Protein AF-A0A0Q8SJ37-F1 (afdb_monomer_lite)

Secondary structure (DSSP, 8-state):
--GGGG--HHHHHHHHHHHHHHHHHHHHHHHHHHHHHHHHTT--HHHHHHHHHHHHHSHHHHHHHHHHHHHHTHHHHHHHHHH-TTSHHHHHHHHHHHHHHHHHHHHHHHT----HHHHHHHHHHHHHHHHHHHHHHHHHT-

pLDDT: mean 86.29, std 9.52, range [46.06, 94.38]

Radius of gyration: 17.37 Å; chains: 1; bounding box: 34×33×61 Å

Structure (mmCIF, N/CA/C/O backbone):
data_AF-A0A0Q8SJ37-F1
#
_entry.id   AF-A0A0Q8SJ37-F1
#
loop_
_atom_site.group_PDB
_atom_site.id
_atom_site.type_symbol
_atom_site.label_atom_id
_atom_site.label_alt_id
_atom_site.label_comp_id
_atom_site.label_asym_id
_atom_site.label_entity_id
_atom_site.label_seq_id
_atom_site.p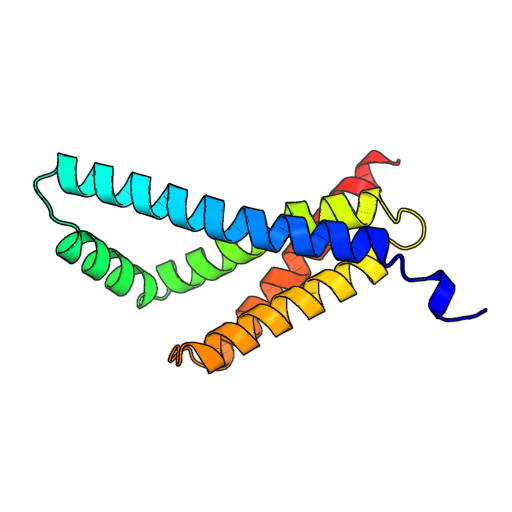dbx_PDB_ins_code
_atom_site.Cartn_x
_atom_site.Cartn_y
_atom_site.Cartn_z
_atom_site.occupancy
_atom_site.B_iso_or_equiv
_atom_site.auth_seq_id
_atom_site.auth_comp_id
_atom_site.auth_asym_id
_atom_site.auth_atom_id
_atom_site.pdbx_PDB_model_num
ATOM 1 N N . MET A 1 1 ? -12.962 -6.842 30.400 1.00 46.25 1 MET A N 1
ATOM 2 C CA . MET A 1 1 ? -13.552 -6.513 29.081 1.00 46.25 1 MET A CA 1
ATOM 3 C C . MET A 1 1 ? -12.779 -7.258 28.006 1.00 46.25 1 MET A C 1
ATOM 5 O O . MET A 1 1 ? -11.580 -7.051 27.881 1.00 46.25 1 MET A O 1
ATOM 9 N N . SER A 1 2 ? -13.448 -8.188 27.325 1.00 46.06 2 SER A N 1
ATOM 10 C CA . SER A 1 2 ? -12.857 -9.137 26.374 1.00 46.06 2 SER A CA 1
ATOM 11 C C . SER A 1 2 ? -12.248 -8.434 25.149 1.00 46.06 2 SER A C 1
ATOM 13 O O . SER A 1 2 ? -12.876 -7.558 24.554 1.00 46.06 2 SER A O 1
ATOM 15 N N . PHE A 1 3 ? -11.033 -8.848 24.771 1.00 52.88 3 PHE A N 1
ATOM 16 C CA . PHE A 1 3 ? -10.260 -8.416 23.594 1.00 52.88 3 PHE A CA 1
ATOM 17 C C . PHE A 1 3 ? -11.077 -8.451 22.284 1.00 52.88 3 PHE A C 1
ATOM 19 O O . PHE A 1 3 ? -10.848 -7.646 21.384 1.00 52.88 3 PHE A O 1
ATOM 26 N N . VAL A 1 4 ? -12.094 -9.317 22.218 1.00 53.25 4 VAL A N 1
ATOM 27 C CA . VAL A 1 4 ? -12.970 -9.529 21.056 1.00 53.25 4 VAL A CA 1
ATOM 28 C C . VAL A 1 4 ? -13.844 -8.307 20.737 1.00 53.25 4 VAL A C 1
ATOM 30 O O . VAL A 1 4 ? -14.161 -8.079 19.577 1.00 53.25 4 VAL A O 1
ATOM 33 N N . HIS A 1 5 ? -14.170 -7.451 21.714 1.00 60.56 5 HIS A N 1
ATOM 34 C CA . HIS A 1 5 ? -14.984 -6.251 21.453 1.00 60.56 5 HIS A CA 1
ATOM 35 C C . HIS A 1 5 ? -14.227 -5.111 20.757 1.00 60.56 5 HIS A C 1
ATOM 37 O O . HIS A 1 5 ? -14.851 -4.143 20.325 1.00 60.56 5 HIS A O 1
ATOM 43 N N . ARG A 1 6 ? -12.893 -5.201 20.640 1.00 72.38 6 ARG A N 1
ATOM 44 C CA . ARG A 1 6 ? -12.072 -4.151 20.015 1.00 72.38 6 ARG A CA 1
ATOM 45 C C . ARG A 1 6 ? -11.938 -4.305 18.501 1.00 72.38 6 ARG A C 1
ATOM 47 O O . ARG A 1 6 ? -11.671 -3.320 17.810 1.00 72.38 6 ARG A O 1
ATOM 54 N N . PHE A 1 7 ? -12.147 -5.516 17.989 1.00 82.19 7 PHE A N 1
ATOM 55 C CA . PHE A 1 7 ? -11.919 -5.855 16.589 1.00 82.19 7 PHE A CA 1
ATOM 56 C C . PHE A 1 7 ? -13.229 -6.177 15.877 1.00 82.19 7 PHE A C 1
ATOM 58 O O . PHE A 1 7 ? -14.012 -7.015 16.315 1.00 82.19 7 PHE A O 1
ATOM 65 N N . SER A 1 8 ? -13.456 -5.520 14.745 1.00 89.25 8 SER A N 1
ATOM 66 C CA . SER A 1 8 ? -14.585 -5.778 13.862 1.00 89.25 8 SER A CA 1
ATOM 67 C C . SER A 1 8 ? -14.093 -6.570 12.660 1.00 89.25 8 SER A C 1
ATOM 69 O O . SER A 1 8 ? -13.545 -6.006 11.713 1.00 89.25 8 SER A O 1
ATOM 71 N N . PHE A 1 9 ? -14.318 -7.887 12.681 1.00 89.75 9 PHE A N 1
ATOM 72 C CA . PHE A 1 9 ? -13.942 -8.774 11.575 1.00 89.75 9 PHE A CA 1
ATOM 73 C C . PHE A 1 9 ? -14.497 -8.285 10.231 1.00 89.75 9 PHE A C 1
ATOM 75 O O . PHE A 1 9 ? -13.776 -8.247 9.241 1.00 89.75 9 PHE A O 1
ATOM 82 N N . LYS A 1 10 ? -15.757 -7.826 10.209 1.00 91.75 10 LYS A N 1
ATOM 83 C CA . LYS A 1 10 ? -16.401 -7.292 8.999 1.00 91.75 10 LYS A CA 1
ATOM 84 C C . LYS A 1 10 ? -15.670 -6.066 8.445 1.00 91.75 10 LYS A C 1
ATOM 86 O O . LYS A 1 10 ? -15.491 -5.967 7.237 1.00 91.75 10 LYS A O 1
ATOM 91 N N . ALA A 1 11 ? -15.248 -5.149 9.317 1.00 91.31 11 ALA A N 1
ATOM 92 C CA . ALA A 1 11 ? -14.539 -3.941 8.903 1.00 91.31 11 ALA A CA 1
ATOM 93 C C . ALA A 1 11 ? -13.140 -4.263 8.368 1.00 91.31 11 ALA A C 1
ATOM 95 O O . ALA A 1 11 ? -12.766 -3.767 7.309 1.00 91.31 11 ALA A O 1
ATOM 96 N N . ILE A 1 12 ? -12.405 -5.128 9.075 1.00 92.56 12 ILE A N 1
ATOM 97 C CA . ILE A 1 12 ? -11.068 -5.581 8.671 1.00 92.56 12 ILE A CA 1
ATOM 98 C C . ILE A 1 12 ? -11.145 -6.291 7.317 1.00 92.56 12 ILE A C 1
ATOM 100 O O . ILE A 1 12 ? -10.393 -5.958 6.406 1.00 92.56 12 ILE A O 1
ATOM 104 N N . LEU A 1 13 ? -12.089 -7.226 7.159 1.00 93.88 13 LEU A N 1
ATOM 105 C CA . LEU A 1 13 ? -12.284 -7.962 5.913 1.00 93.88 13 LEU A CA 1
ATOM 106 C C . LEU A 1 13 ? -12.609 -7.018 4.752 1.00 93.88 13 LEU A C 1
ATOM 108 O O . LEU A 1 13 ? -12.008 -7.142 3.692 1.00 93.88 13 LEU A O 1
ATOM 112 N N . ALA A 1 14 ? -13.509 -6.052 4.952 1.00 93.06 14 ALA A N 1
ATOM 113 C CA . ALA A 1 14 ? -13.839 -5.069 3.923 1.00 93.06 14 ALA A CA 1
ATOM 114 C C . ALA A 1 14 ? -12.615 -4.239 3.500 1.00 93.06 14 ALA A C 1
ATOM 116 O O . ALA A 1 14 ? -12.404 -4.034 2.307 1.00 93.06 14 ALA A O 1
ATOM 117 N N . GLY A 1 15 ? -11.792 -3.801 4.459 1.00 91.06 15 GLY A N 1
ATOM 118 C CA . GLY A 1 15 ? -10.552 -3.078 4.183 1.00 91.06 15 GLY A CA 1
ATOM 119 C C . GLY A 1 15 ? -9.539 -3.906 3.398 1.00 91.06 15 GLY A C 1
ATOM 120 O O . GLY A 1 15 ? -9.020 -3.436 2.389 1.00 91.06 15 GLY A O 1
ATOM 121 N N . VAL A 1 16 ? -9.287 -5.145 3.826 1.00 93.19 16 VAL A N 1
ATOM 122 C CA . VAL A 1 16 ? -8.345 -6.050 3.149 1.00 93.19 16 VAL A CA 1
ATOM 123 C C . VAL A 1 16 ? -8.839 -6.406 1.749 1.00 93.19 16 VAL A C 1
ATOM 125 O O . VAL A 1 16 ? -8.083 -6.273 0.795 1.00 93.19 16 VAL A O 1
ATOM 128 N N . VAL A 1 17 ? -10.106 -6.802 1.594 1.00 94.31 17 VAL A N 1
ATOM 129 C CA . VAL A 1 17 ? -10.679 -7.164 0.286 1.00 94.31 17 VAL A CA 1
ATOM 130 C C . VAL A 1 17 ? -10.641 -5.982 -0.674 1.00 94.31 17 VAL A C 1
ATOM 132 O O . VAL A 1 17 ? -10.235 -6.151 -1.821 1.00 94.31 17 VAL A O 1
ATOM 135 N N . LEU A 1 18 ? -11.000 -4.780 -0.211 1.00 94.00 18 LEU A N 1
ATOM 136 C CA . LEU A 1 18 ? -10.886 -3.575 -1.028 1.00 94.00 18 LEU A CA 1
ATOM 137 C C . LEU A 1 18 ? -9.457 -3.400 -1.540 1.00 94.00 18 LEU A C 1
ATOM 139 O O . LEU A 1 18 ? -9.261 -3.169 -2.726 1.00 94.00 18 LEU A O 1
ATOM 143 N N . MET A 1 19 ? -8.469 -3.536 -0.661 1.00 93.06 19 MET A N 1
ATOM 144 C CA . MET A 1 19 ? -7.061 -3.364 -1.007 1.00 93.06 19 MET A CA 1
ATOM 145 C C . MET A 1 19 ? -6.552 -4.437 -1.971 1.00 93.06 19 MET A C 1
ATOM 147 O O . MET A 1 19 ? -5.844 -4.111 -2.920 1.00 93.06 19 MET A O 1
ATOM 151 N N . LEU A 1 20 ? -6.967 -5.690 -1.783 1.00 90.00 20 LEU A N 1
ATOM 152 C CA . LEU A 1 20 ? -6.628 -6.798 -2.679 1.00 90.00 20 LEU A CA 1
ATOM 153 C C . LEU A 1 20 ? -7.214 -6.638 -4.084 1.00 90.00 20 LEU A C 1
ATOM 155 O O . LEU A 1 20 ? -6.650 -7.170 -5.033 1.00 90.00 20 LEU A O 1
ATOM 159 N N . VAL A 1 21 ? -8.318 -5.906 -4.234 1.00 91.19 21 VAL A N 1
ATOM 160 C CA . VAL A 1 21 ? -8.904 -5.591 -5.546 1.00 91.19 21 VAL A CA 1
ATOM 161 C C . VAL A 1 21 ? -8.295 -4.317 -6.131 1.00 91.19 21 VAL A C 1
ATOM 163 O O . VAL A 1 21 ? -7.968 -4.266 -7.315 1.00 91.19 21 VAL A O 1
ATOM 166 N N . LEU A 1 22 ? -8.131 -3.282 -5.308 1.00 89.81 22 LEU A N 1
ATOM 167 C CA . LEU A 1 22 ? -7.702 -1.959 -5.747 1.00 89.81 22 LEU A CA 1
ATOM 168 C C . LEU A 1 22 ? -6.234 -1.952 -6.192 1.00 89.81 22 LEU A C 1
ATOM 170 O O . LEU A 1 22 ? -5.924 -1.361 -7.223 1.00 89.81 22 LEU A O 1
ATOM 174 N N . LEU A 1 23 ? -5.338 -2.611 -5.447 1.00 86.44 23 LEU A N 1
ATOM 175 C CA . LEU A 1 23 ? -3.902 -2.601 -5.745 1.00 86.44 23 LEU A CA 1
ATOM 176 C C . LEU A 1 23 ? -3.587 -3.201 -7.127 1.00 86.44 23 LEU A C 1
ATOM 178 O O . LEU A 1 23 ? -2.971 -2.497 -7.931 1.00 86.44 23 LEU A O 1
ATOM 182 N N . PRO A 1 24 ? -4.043 -4.426 -7.477 1.00 86.38 24 PRO A N 1
ATOM 183 C CA . PRO A 1 24 ? -3.805 -4.978 -8.808 1.00 86.38 24 PRO A CA 1
ATOM 184 C C . PRO A 1 24 ? -4.488 -4.169 -9.909 1.00 86.38 24 PRO A C 1
ATOM 186 O O . PRO A 1 24 ? -3.911 -3.999 -10.977 1.00 86.38 24 PRO A O 1
ATOM 189 N N . ALA A 1 25 ? -5.691 -3.639 -9.655 1.00 89.44 25 ALA A N 1
ATOM 190 C CA . ALA A 1 25 ? -6.409 -2.831 -10.636 1.00 89.44 25 ALA A CA 1
ATOM 191 C C . ALA A 1 25 ? -5.647 -1.545 -10.987 1.00 89.44 25 ALA A C 1
ATOM 193 O O . ALA A 1 25 ? -5.528 -1.206 -12.165 1.00 89.44 25 ALA A O 1
ATOM 194 N N . ILE A 1 26 ? -5.090 -0.847 -9.989 1.00 87.44 26 ILE A N 1
ATOM 195 C CA . ILE A 1 26 ? -4.288 0.352 -10.249 1.00 87.44 26 ILE A CA 1
ATOM 196 C C . ILE A 1 26 ? -2.957 -0.022 -10.905 1.00 87.44 26 ILE A C 1
ATOM 198 O O . ILE A 1 26 ? -2.573 0.625 -11.875 1.00 87.44 26 ILE A O 1
ATOM 202 N N . ALA A 1 27 ? -2.273 -1.066 -10.427 1.00 85.94 27 ALA A N 1
ATOM 203 C CA . ALA A 1 27 ? -1.018 -1.520 -11.026 1.00 85.94 27 ALA A CA 1
ATOM 204 C C . ALA A 1 27 ? -1.197 -1.882 -12.512 1.00 85.94 27 ALA A C 1
ATOM 206 O O . ALA A 1 27 ? -0.435 -1.419 -13.358 1.00 85.94 27 ALA A O 1
ATOM 207 N N . TYR A 1 28 ? -2.254 -2.630 -12.842 1.00 89.44 28 TYR A N 1
ATOM 208 C CA . TYR A 1 28 ? -2.603 -2.976 -14.218 1.00 89.44 28 TYR A CA 1
ATOM 209 C C . TYR A 1 28 ? -2.961 -1.740 -15.053 1.00 89.44 28 TYR A C 1
ATOM 211 O O . TYR A 1 28 ? -2.507 -1.610 -16.186 1.00 89.44 28 TYR A O 1
ATOM 219 N N . GLY A 1 29 ? -3.730 -0.803 -14.490 1.00 90.19 29 GLY A N 1
ATOM 220 C CA . GLY A 1 29 ? -4.070 0.452 -15.162 1.00 90.19 29 GLY A CA 1
ATOM 221 C C . GLY A 1 29 ? -2.841 1.309 -15.478 1.00 90.19 29 GLY A C 1
ATOM 222 O O . GLY A 1 29 ? -2.717 1.813 -16.592 1.00 90.19 29 GLY A O 1
ATOM 223 N N . LEU A 1 30 ? -1.907 1.436 -14.532 1.00 88.12 30 LEU A N 1
ATOM 224 C CA . LEU A 1 30 ? -0.644 2.152 -14.732 1.00 88.12 30 LEU A CA 1
ATOM 225 C C . LEU A 1 30 ? 0.234 1.465 -15.779 1.00 88.12 30 LEU A C 1
ATOM 227 O O . LEU A 1 30 ? 0.776 2.142 -16.648 1.00 88.12 30 LEU A O 1
ATOM 231 N N . TRP A 1 31 ? 0.330 0.134 -15.734 1.00 89.94 31 TRP A N 1
ATOM 232 C CA . TRP A 1 31 ? 1.056 -0.642 -16.737 1.00 89.94 31 TRP A CA 1
ATOM 233 C C . TRP A 1 31 ? 0.472 -0.451 -18.138 1.00 89.94 31 TRP A C 1
ATOM 235 O O . TRP A 1 31 ? 1.203 -0.201 -19.090 1.00 89.94 31 TRP A O 1
ATOM 245 N N . TYR A 1 32 ? -0.854 -0.510 -18.266 1.00 91.62 32 TYR A N 1
ATOM 246 C CA . TYR A 1 32 ? -1.538 -0.300 -19.538 1.00 91.62 32 TYR A CA 1
ATOM 247 C C . TYR A 1 32 ? -1.306 1.112 -20.094 1.00 91.62 32 TYR A C 1
ATOM 249 O O . TYR A 1 32 ? -0.993 1.271 -21.273 1.00 91.62 32 TYR A O 1
ATOM 257 N N . LEU A 1 33 ? -1.407 2.139 -19.244 1.00 90.44 33 LEU A N 1
ATOM 258 C CA . LEU A 1 33 ? -1.120 3.524 -19.629 1.00 90.44 33 LEU A CA 1
ATOM 259 C C . LEU A 1 33 ? 0.340 3.708 -20.063 1.00 90.44 33 LEU A C 1
ATOM 261 O O . LEU A 1 33 ? 0.598 4.394 -21.052 1.00 90.44 33 LEU A O 1
ATOM 265 N N . ALA A 1 34 ? 1.282 3.080 -19.356 1.00 88.75 34 ALA A N 1
ATOM 266 C CA . ALA A 1 34 ? 2.693 3.098 -19.721 1.00 88.75 34 ALA A CA 1
ATOM 267 C C . ALA A 1 34 ? 2.934 2.399 -21.069 1.00 88.75 34 ALA A C 1
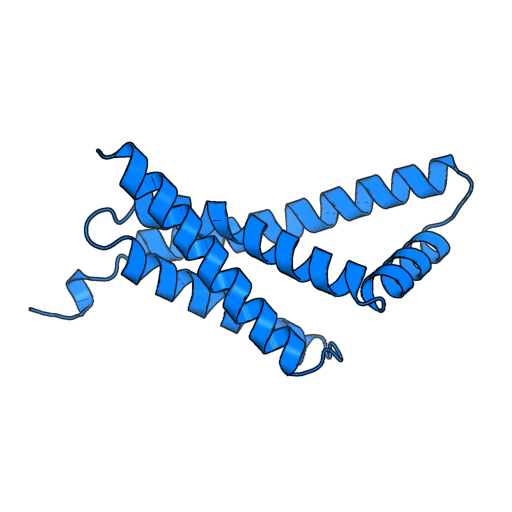ATOM 269 O O . ALA A 1 34 ? 3.607 2.963 -21.928 1.00 88.75 34 ALA A O 1
ATOM 270 N N . SER A 1 35 ? 2.331 1.228 -21.295 1.00 90.44 35 SER A N 1
ATOM 271 C CA . SER A 1 35 ? 2.479 0.476 -22.550 1.00 90.44 35 SER A CA 1
ATOM 272 C C . SER A 1 35 ? 1.944 1.284 -23.728 1.00 90.44 35 SER A C 1
ATOM 274 O O . SER A 1 35 ? 2.650 1.474 -24.717 1.00 90.44 35 SER A O 1
ATOM 276 N N . TRP A 1 36 ? 0.756 1.877 -23.582 1.00 91.69 36 TRP A N 1
ATOM 277 C CA . TRP A 1 36 ? 0.187 2.768 -24.592 1.00 91.69 36 TRP A CA 1
ATOM 278 C C . TRP A 1 36 ? 1.108 3.957 -24.913 1.00 91.69 36 TRP A C 1
ATOM 280 O O . TRP A 1 36 ? 1.319 4.283 -26.081 1.00 91.69 36 TRP A O 1
ATOM 290 N N . TRP A 1 37 ? 1.698 4.580 -23.889 1.00 91.06 37 TRP A N 1
ATOM 291 C CA . TRP A 1 37 ? 2.621 5.702 -24.059 1.00 91.06 37 TRP A CA 1
ATOM 292 C C . TRP A 1 37 ? 3.903 5.309 -24.806 1.00 91.06 37 TRP A C 1
ATOM 294 O O . TRP A 1 37 ? 4.316 6.014 -25.725 1.00 91.06 37 TRP A O 1
ATOM 304 N N . PHE A 1 38 ? 4.516 4.174 -24.459 1.00 92.19 38 PHE A N 1
ATOM 305 C CA . PHE A 1 38 ? 5.710 3.672 -25.149 1.00 92.19 38 PHE A CA 1
ATOM 306 C C . PHE A 1 38 ? 5.413 3.293 -26.603 1.00 92.19 38 PHE A C 1
ATOM 308 O O . PHE A 1 38 ? 6.175 3.665 -27.497 1.00 92.19 38 PHE A O 1
ATOM 315 N N . GLN A 1 39 ? 4.278 2.636 -26.857 1.00 91.88 39 GLN A N 1
ATOM 316 C CA . GLN A 1 39 ? 3.835 2.302 -28.213 1.00 91.88 39 GLN A CA 1
ATOM 317 C C . GLN A 1 39 ? 3.610 3.555 -29.069 1.00 91.88 39 GLN A C 1
ATOM 319 O O . GLN A 1 39 ? 4.002 3.580 -30.235 1.00 91.88 39 GLN A O 1
ATOM 324 N N . ALA A 1 40 ? 3.062 4.630 -28.493 1.00 91.31 40 ALA A N 1
ATOM 325 C CA . ALA A 1 40 ? 2.892 5.909 -29.187 1.00 91.31 40 ALA A CA 1
ATOM 326 C C . ALA A 1 40 ? 4.226 6.566 -29.597 1.00 91.31 40 ALA A C 1
ATOM 328 O O . ALA A 1 40 ? 4.256 7.357 -30.539 1.00 91.31 40 ALA A O 1
ATOM 329 N N . GLN A 1 41 ? 5.331 6.225 -28.927 1.00 92.25 41 GLN A N 1
ATOM 330 C CA . GLN A 1 41 ? 6.684 6.685 -29.260 1.00 92.25 41 GLN A CA 1
ATOM 331 C C . GLN A 1 41 ? 7.447 5.714 -30.178 1.00 92.25 41 GLN A C 1
ATOM 333 O O . GLN A 1 41 ? 8.626 5.926 -30.455 1.00 92.25 41 GLN A O 1
ATOM 338 N N . GLY A 1 42 ? 6.793 4.651 -30.660 1.00 89.25 42 GLY A N 1
ATOM 339 C CA . GLY A 1 42 ? 7.419 3.607 -31.475 1.00 89.25 42 GLY A CA 1
ATOM 340 C C . GLY A 1 42 ? 8.238 2.587 -30.675 1.00 89.25 42 GLY A C 1
ATOM 341 O O . GLY A 1 42 ? 8.937 1.770 -31.273 1.00 89.25 42 GLY A O 1
ATOM 342 N N . GLY A 1 43 ? 8.161 2.622 -29.341 1.00 87.75 43 GLY A N 1
ATOM 343 C CA . GLY A 1 43 ? 8.753 1.624 -28.455 1.00 87.75 43 GLY A CA 1
ATOM 344 C C . GLY A 1 43 ? 7.858 0.393 -28.278 1.00 87.75 43 GLY A C 1
ATOM 345 O O . GLY A 1 43 ? 6.649 0.442 -28.491 1.00 87.75 43 GLY A O 1
ATOM 346 N N . GLY A 1 44 ? 8.456 -0.731 -27.881 1.00 90.31 44 GLY A N 1
ATOM 347 C CA . GLY A 1 44 ? 7.737 -1.978 -27.581 1.00 90.31 44 GLY A CA 1
ATOM 348 C C . GLY A 1 44 ? 7.655 -2.280 -26.083 1.00 90.31 44 GLY A C 1
ATOM 349 O O . GLY A 1 44 ? 8.390 -1.699 -25.284 1.00 90.31 44 GLY A O 1
ATOM 350 N N . ASP A 1 45 ? 6.826 -3.256 -25.700 1.00 87.44 45 ASP A N 1
ATOM 351 C CA . ASP A 1 45 ? 6.628 -3.643 -24.290 1.00 87.44 45 ASP A CA 1
ATOM 352 C C . ASP A 1 45 ? 7.930 -4.075 -23.594 1.00 87.44 45 ASP A C 1
ATOM 354 O O . ASP A 1 45 ? 8.102 -3.838 -22.401 1.00 87.44 45 ASP A O 1
ATOM 358 N N . ALA A 1 46 ? 8.882 -4.652 -24.335 1.00 88.31 46 ALA A N 1
ATOM 359 C CA . ALA A 1 46 ? 10.198 -5.009 -23.805 1.00 88.31 46 ALA A CA 1
ATOM 360 C C . ALA A 1 46 ? 11.025 -3.777 -23.395 1.00 88.31 46 ALA A C 1
ATOM 362 O O . ALA A 1 46 ? 11.673 -3.794 -22.352 1.00 88.31 46 ALA A O 1
ATOM 363 N N . GLN A 1 47 ? 10.971 -2.695 -24.182 1.00 89.94 47 GLN A N 1
ATOM 364 C CA . GLN A 1 47 ? 11.666 -1.442 -23.860 1.00 89.94 47 GLN A CA 1
ATOM 365 C C . GLN A 1 47 ? 11.014 -0.749 -22.665 1.00 89.94 47 GLN A C 1
ATOM 367 O O . GLN A 1 47 ? 11.713 -0.233 -21.799 1.00 89.94 47 GLN A O 1
ATOM 372 N N . MET A 1 48 ? 9.680 -0.785 -22.584 1.00 91.69 48 MET A N 1
ATOM 373 C CA . MET A 1 48 ? 8.959 -0.298 -21.411 1.00 91.69 48 MET A CA 1
ATOM 374 C C . MET A 1 48 ? 9.346 -1.090 -20.159 1.00 91.69 48 MET A C 1
ATOM 376 O O . MET A 1 48 ? 9.673 -0.485 -19.143 1.00 91.69 48 MET A O 1
ATOM 380 N N . ALA A 1 49 ? 9.317 -2.425 -20.222 1.00 88.75 49 ALA A N 1
ATOM 381 C CA . ALA A 1 49 ? 9.659 -3.273 -19.085 1.00 88.75 49 ALA A CA 1
ATOM 382 C C . ALA A 1 49 ? 11.079 -2.978 -18.587 1.00 88.75 49 ALA A C 1
ATOM 384 O O . ALA A 1 49 ? 11.270 -2.782 -17.391 1.00 88.75 49 ALA A O 1
ATOM 385 N N . GLN A 1 50 ? 12.041 -2.845 -19.504 1.00 90.50 50 GLN A N 1
ATOM 386 C CA . GLN A 1 50 ? 13.409 -2.467 -19.163 1.00 90.50 50 GLN A CA 1
ATOM 387 C C . GLN A 1 50 ? 13.482 -1.077 -18.510 1.00 90.50 50 GLN A C 1
ATOM 389 O O . GLN A 1 50 ? 14.103 -0.940 -17.461 1.00 90.50 50 GLN A O 1
ATOM 394 N N . ALA A 1 51 ? 12.807 -0.066 -19.065 1.00 88.25 51 ALA A N 1
ATOM 395 C CA . ALA A 1 51 ? 12.793 1.284 -18.497 1.00 88.25 51 ALA A CA 1
ATOM 396 C C . ALA A 1 51 ? 12.151 1.332 -17.098 1.00 88.25 51 ALA A C 1
ATOM 398 O O . ALA A 1 51 ? 12.596 2.083 -16.231 1.00 88.25 51 ALA A O 1
ATOM 399 N N . VAL A 1 52 ? 11.113 0.523 -16.859 1.00 86.25 52 VAL A N 1
ATOM 400 C CA . VAL A 1 52 ? 10.493 0.380 -15.535 1.00 86.25 52 VAL A CA 1
ATOM 401 C C . VAL A 1 52 ? 11.458 -0.291 -14.562 1.00 86.25 52 VAL A C 1
ATOM 403 O O . VAL A 1 52 ? 11.598 0.192 -13.442 1.00 86.25 52 VAL A O 1
ATOM 406 N N . THR A 1 53 ? 12.150 -1.356 -14.971 1.00 86.44 53 THR A N 1
ATOM 407 C CA . THR A 1 53 ? 13.167 -2.010 -14.135 1.00 86.44 53 THR A CA 1
ATOM 408 C C . THR A 1 53 ? 14.302 -1.049 -13.787 1.00 86.44 53 THR A C 1
ATOM 410 O O . THR A 1 53 ? 14.591 -0.872 -12.611 1.00 86.44 53 THR A O 1
ATOM 413 N N . GLU A 1 54 ? 14.867 -0.340 -14.768 1.00 88.06 54 GLU A N 1
ATOM 414 C CA . GLU A 1 54 ? 15.931 0.649 -14.540 1.00 88.06 54 GLU A CA 1
ATOM 415 C C . GLU A 1 54 ? 15.481 1.782 -13.606 1.00 88.06 54 GLU A C 1
ATOM 417 O O . GLU A 1 54 ? 16.240 2.235 -12.748 1.00 88.06 54 GLU A O 1
ATOM 422 N N . PHE A 1 55 ? 14.227 2.229 -13.733 1.00 85.94 55 PHE A N 1
ATOM 423 C CA . PHE A 1 55 ? 13.655 3.204 -12.811 1.00 85.94 55 PHE A CA 1
ATOM 424 C C . PHE A 1 55 ? 13.563 2.648 -11.384 1.00 85.94 55 PHE A C 1
ATOM 426 O O . PHE A 1 55 ? 13.956 3.338 -10.443 1.00 85.94 55 PHE A O 1
ATOM 433 N N . LEU A 1 56 ? 13.057 1.421 -11.218 1.00 83.62 56 LEU A N 1
ATOM 434 C CA . LEU A 1 56 ? 12.863 0.773 -9.916 1.00 83.62 56 LEU A CA 1
ATOM 435 C C . LEU A 1 56 ? 14.173 0.398 -9.214 1.00 83.62 56 LEU A C 1
ATOM 437 O O . LEU A 1 56 ? 14.219 0.469 -7.984 1.00 83.62 56 LEU A O 1
ATOM 441 N N . ASP A 1 57 ? 15.214 0.064 -9.979 1.00 83.56 57 ASP A N 1
ATOM 442 C CA . ASP A 1 57 ? 16.575 -0.176 -9.483 1.00 83.56 57 ASP A CA 1
ATOM 443 C C . ASP A 1 57 ? 17.248 1.125 -9.004 1.00 83.56 57 ASP A C 1
ATOM 445 O O . ASP A 1 57 ? 18.193 1.108 -8.213 1.00 83.56 57 ASP A O 1
ATOM 449 N N . GLY A 1 58 ? 16.759 2.283 -9.454 1.00 84.00 58 GLY A N 1
ATOM 450 C CA . GLY A 1 58 ? 17.196 3.584 -8.969 1.00 84.00 58 GLY A CA 1
ATOM 451 C C . GLY A 1 58 ? 16.565 3.957 -7.623 1.00 84.00 58 GLY A C 1
ATOM 452 O O . GLY A 1 58 ? 15.357 3.830 -7.432 1.00 84.00 58 GLY A O 1
ATOM 453 N N . ASN A 1 59 ? 17.351 4.571 -6.727 1.00 82.12 59 ASN A N 1
ATOM 454 C CA . ASN A 1 59 ? 16.889 5.048 -5.408 1.00 82.12 59 ASN A CA 1
ATOM 455 C C . ASN A 1 59 ? 15.579 5.864 -5.459 1.00 82.12 59 ASN A C 1
ATOM 457 O O . ASN A 1 59 ? 14.743 5.773 -4.560 1.00 82.12 59 ASN A O 1
ATOM 461 N N . LEU A 1 60 ? 15.398 6.682 -6.503 1.00 85.25 60 LEU A N 1
ATOM 462 C CA . LEU A 1 60 ? 14.189 7.488 -6.689 1.00 85.25 60 LEU A CA 1
ATOM 463 C C . LEU A 1 60 ? 12.967 6.641 -7.055 1.00 85.25 60 LEU A C 1
ATOM 465 O O . LEU A 1 60 ? 11.882 6.916 -6.544 1.00 85.25 60 LEU A O 1
ATOM 469 N N . GLY A 1 61 ? 13.121 5.625 -7.907 1.00 83.62 61 GLY A N 1
ATOM 470 C CA . GLY A 1 61 ? 12.009 4.758 -8.279 1.00 83.62 61 GLY A CA 1
ATOM 471 C C . GLY A 1 61 ? 11.618 3.808 -7.161 1.00 83.62 61 GLY A C 1
ATOM 472 O O . GLY A 1 61 ? 10.425 3.638 -6.911 1.00 83.62 61 GLY A O 1
ATOM 473 N N . THR A 1 62 ? 12.585 3.301 -6.392 1.00 84.06 62 THR A N 1
ATOM 474 C CA . THR A 1 62 ? 12.289 2.540 -5.174 1.00 84.06 62 THR A CA 1
ATOM 475 C C . THR A 1 62 ? 11.518 3.379 -4.149 1.00 84.06 62 THR A C 1
ATOM 477 O O . THR A 1 62 ? 10.515 2.928 -3.594 1.00 84.06 62 THR A O 1
ATOM 480 N N . LEU A 1 63 ? 11.934 4.632 -3.920 1.00 86.62 63 LEU A N 1
ATOM 481 C CA . LEU A 1 63 ? 11.231 5.541 -3.012 1.00 86.62 63 LEU A CA 1
ATOM 482 C C . LEU A 1 63 ? 9.823 5.882 -3.521 1.00 86.62 63 LEU A C 1
ATOM 484 O O . LEU A 1 63 ? 8.872 5.894 -2.739 1.00 86.62 63 LEU A O 1
ATOM 488 N N . ALA A 1 64 ? 9.676 6.138 -4.823 1.00 86.94 64 ALA A N 1
ATOM 489 C CA . ALA A 1 64 ? 8.379 6.373 -5.445 1.00 86.94 64 ALA A CA 1
ATOM 490 C C . ALA A 1 64 ? 7.450 5.163 -5.276 1.00 86.94 64 ALA A C 1
ATOM 492 O O . ALA A 1 64 ? 6.291 5.346 -4.911 1.00 86.94 64 ALA A O 1
ATOM 493 N N . LEU A 1 65 ? 7.958 3.940 -5.457 1.00 86.31 65 LEU A N 1
ATOM 494 C CA . LEU A 1 65 ? 7.192 2.711 -5.254 1.00 86.31 65 LEU A CA 1
ATOM 495 C C . LEU A 1 65 ? 6.687 2.592 -3.808 1.00 86.31 65 LEU A C 1
ATOM 497 O O . LEU A 1 65 ? 5.504 2.329 -3.597 1.00 86.31 65 LEU A O 1
ATOM 501 N N . LEU A 1 66 ? 7.545 2.857 -2.819 1.00 88.50 66 LEU A N 1
ATOM 502 C CA . LEU A 1 66 ? 7.173 2.837 -1.399 1.00 88.50 66 LEU A CA 1
ATOM 503 C C . LEU A 1 66 ? 6.116 3.897 -1.055 1.00 88.50 66 LEU A C 1
ATOM 505 O O . LEU A 1 66 ? 5.141 3.608 -0.358 1.00 88.50 66 LEU A O 1
ATOM 509 N N . LEU A 1 67 ? 6.276 5.120 -1.569 1.00 89.12 67 LEU A N 1
ATOM 510 C CA . LEU A 1 67 ? 5.330 6.215 -1.343 1.00 89.12 67 LEU A CA 1
ATOM 511 C C . LEU A 1 67 ? 3.974 5.940 -1.990 1.00 89.12 67 LEU A C 1
ATOM 513 O O . LEU A 1 67 ? 2.935 6.132 -1.356 1.00 89.12 67 LEU A O 1
ATOM 517 N N . VAL A 1 68 ? 3.979 5.480 -3.240 1.00 88.25 68 VAL A N 1
ATOM 518 C CA . VAL A 1 68 ? 2.764 5.135 -3.980 1.00 88.25 68 VAL A CA 1
ATOM 519 C C . VAL A 1 68 ? 2.067 3.946 -3.319 1.00 88.25 68 VAL A C 1
ATOM 521 O O . VAL A 1 68 ? 0.870 4.031 -3.058 1.00 88.25 68 VAL A O 1
ATOM 524 N N . GLY A 1 69 ? 2.800 2.891 -2.954 1.00 86.00 69 GLY A N 1
ATOM 525 C CA . GLY A 1 69 ? 2.257 1.737 -2.233 1.00 86.00 69 GLY A CA 1
ATOM 526 C C . GLY A 1 69 ? 1.633 2.122 -0.887 1.00 86.00 69 GLY A C 1
ATOM 527 O O . GLY A 1 69 ? 0.495 1.749 -0.592 1.00 86.00 69 GLY A O 1
ATOM 528 N N . GLY A 1 70 ? 2.315 2.962 -0.103 1.00 89.69 70 GLY A N 1
ATOM 529 C CA . GLY A 1 70 ? 1.775 3.507 1.144 1.00 89.69 70 GLY A CA 1
ATOM 530 C C . GLY A 1 70 ? 0.516 4.352 0.926 1.00 89.69 70 GLY A C 1
ATOM 531 O O . GLY A 1 70 ? -0.487 4.168 1.617 1.00 89.69 70 GLY A O 1
ATOM 532 N N . ALA A 1 71 ? 0.519 5.243 -0.069 1.00 91.12 71 ALA A N 1
ATOM 533 C CA . ALA A 1 71 ? -0.646 6.060 -0.410 1.00 91.12 71 ALA A CA 1
ATOM 534 C C . ALA A 1 71 ? -1.840 5.203 -0.856 1.00 91.12 71 ALA A C 1
ATOM 536 O O . ALA A 1 71 ? -2.982 5.471 -0.475 1.00 91.12 71 ALA A O 1
ATOM 537 N N . MET A 1 72 ? -1.585 4.124 -1.597 1.00 90.00 72 MET A N 1
ATOM 538 C CA . MET A 1 72 ? -2.618 3.178 -2.005 1.00 90.00 72 MET A CA 1
ATOM 539 C C . MET A 1 72 ? -3.265 2.456 -0.823 1.00 90.00 72 MET A C 1
ATOM 541 O O . MET A 1 72 ? -4.393 2.007 -0.973 1.00 90.00 72 MET A O 1
ATOM 545 N N . CYS A 1 73 ? -2.627 2.389 0.352 1.00 92.69 73 CYS A N 1
ATOM 546 C CA . CYS A 1 73 ? -3.194 1.789 1.568 1.00 92.69 73 CYS A CA 1
ATOM 547 C C . CYS A 1 73 ? -4.197 2.690 2.312 1.00 92.69 73 CYS A C 1
ATOM 549 O O . CYS A 1 73 ? -4.929 2.225 3.195 1.00 92.69 73 CYS A O 1
ATOM 551 N N . ILE A 1 74 ? -4.282 3.974 1.948 1.00 94.38 74 ILE A N 1
ATOM 552 C CA . ILE A 1 74 ? -5.191 4.947 2.572 1.00 94.38 74 ILE A CA 1
ATOM 553 C C . ILE A 1 74 ? -6.672 4.526 2.461 1.00 94.38 74 ILE A C 1
ATOM 555 O O . ILE A 1 74 ? -7.358 4.545 3.488 1.00 94.38 74 ILE A O 1
ATOM 559 N N . PRO A 1 75 ? -7.207 4.113 1.292 1.00 94.00 75 PRO A N 1
ATOM 560 C CA . PRO A 1 75 ? -8.603 3.694 1.153 1.00 94.00 75 PRO A CA 1
ATOM 561 C C . PRO A 1 75 ? -8.970 2.492 2.032 1.00 94.00 75 PRO A C 1
ATOM 563 O O . PRO A 1 75 ? -10.047 2.486 2.629 1.00 94.00 75 PRO A O 1
ATOM 566 N N . GLY A 1 76 ? -8.072 1.511 2.176 1.00 92.06 76 GLY A N 1
ATOM 567 C CA . GLY A 1 76 ? -8.282 0.351 3.048 1.00 92.06 76 GLY A CA 1
ATOM 568 C C . GLY A 1 76 ? -8.452 0.753 4.512 1.00 92.06 76 GLY A C 1
ATOM 569 O O . GLY A 1 76 ? -9.431 0.372 5.163 1.00 92.06 76 GLY A O 1
ATOM 570 N N . GLY A 1 77 ? -7.551 1.602 5.016 1.00 92.56 77 GLY A N 1
ATOM 571 C CA . GLY A 1 77 ? -7.656 2.164 6.364 1.00 92.56 77 GLY A CA 1
ATOM 572 C C . GLY A 1 77 ? -8.875 3.072 6.551 1.00 92.56 77 GLY A C 1
ATOM 573 O O . GLY A 1 77 ? -9.497 3.079 7.614 1.00 92.56 77 GLY A O 1
ATOM 574 N N . TYR A 1 78 ? -9.261 3.812 5.514 1.00 94.19 78 TYR A N 1
ATOM 575 C CA . TYR A 1 78 ? -10.437 4.677 5.531 1.00 94.19 78 TYR A CA 1
ATOM 576 C C .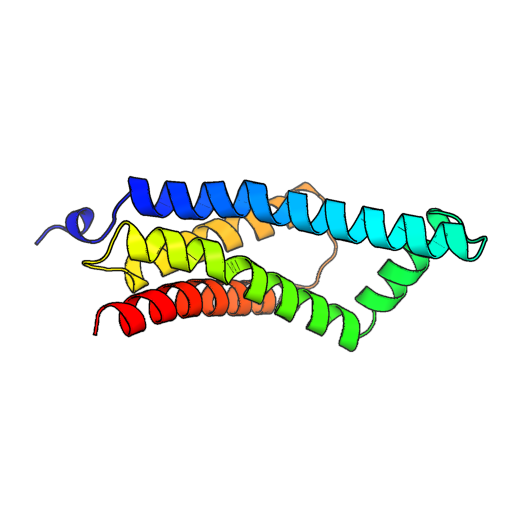 TYR A 1 78 ? -11.744 3.885 5.656 1.00 94.19 78 TYR A C 1
ATOM 578 O O . TYR A 1 78 ? -12.574 4.176 6.520 1.00 94.19 78 TYR A O 1
ATOM 586 N N . VAL A 1 79 ? -11.935 2.861 4.819 1.00 94.31 79 VAL A N 1
ATOM 587 C CA . VAL A 1 79 ? -13.145 2.022 4.844 1.00 94.31 79 VAL A CA 1
ATOM 588 C C . VAL A 1 79 ? -13.240 1.240 6.149 1.00 94.31 79 VAL A C 1
ATOM 590 O O . VAL A 1 79 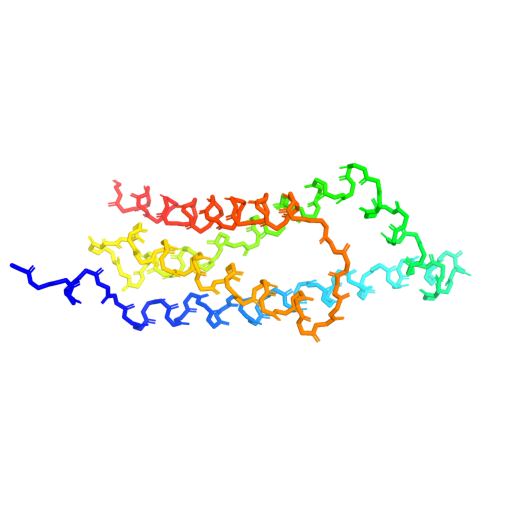? -14.300 1.221 6.775 1.00 94.31 79 VAL A O 1
ATOM 593 N N . THR A 1 80 ? -12.123 0.682 6.615 1.00 94.25 80 THR A N 1
ATOM 594 C CA . THR A 1 80 ? -12.062 -0.035 7.896 1.00 94.25 80 THR A CA 1
ATOM 595 C C . THR A 1 80 ? -12.472 0.867 9.060 1.00 94.25 80 THR A C 1
ATOM 597 O O . THR A 1 80 ? -13.347 0.505 9.847 1.00 94.25 80 THR A O 1
ATOM 600 N N . ALA A 1 81 ? -11.914 2.079 9.139 1.00 91.94 81 ALA A N 1
ATOM 601 C CA . ALA A 1 81 ? -12.246 3.036 10.191 1.00 91.94 81 ALA A CA 1
ATOM 602 C C . ALA A 1 81 ? -13.704 3.517 10.136 1.00 91.94 81 ALA A C 1
ATOM 604 O O . ALA A 1 81 ? -14.314 3.722 11.185 1.00 91.94 81 ALA A O 1
ATOM 605 N N . ARG A 1 82 ? -14.294 3.658 8.939 1.00 92.44 82 ARG A N 1
ATOM 606 C CA . ARG A 1 82 ? -15.726 3.977 8.792 1.00 92.44 82 ARG A CA 1
ATOM 607 C C . ARG A 1 82 ? -16.639 2.867 9.300 1.00 92.44 82 ARG A C 1
ATOM 609 O O . ARG A 1 82 ? -17.684 3.162 9.870 1.00 92.44 82 ARG A O 1
ATOM 616 N N . LEU A 1 83 ? -16.261 1.611 9.084 1.00 90.75 83 LEU A N 1
ATOM 617 C CA . LEU A 1 83 ? -17.052 0.449 9.492 1.00 90.75 83 LEU A CA 1
ATOM 618 C C . LEU A 1 83 ? -16.830 0.055 10.963 1.00 90.75 83 LEU A C 1
ATOM 620 O O . LEU A 1 83 ? -17.657 -0.655 11.533 1.00 90.75 83 LEU A O 1
ATOM 624 N N . ALA A 1 84 ? -15.739 0.509 11.589 1.00 89.62 84 ALA A N 1
ATOM 625 C CA . ALA A 1 84 ? -15.410 0.252 12.993 1.00 89.62 84 ALA A CA 1
ATOM 626 C C . ALA A 1 84 ? -15.072 1.546 13.771 1.00 89.62 84 ALA A C 1
ATOM 628 O O . ALA A 1 84 ? -13.951 1.697 14.269 1.00 89.62 84 ALA A O 1
ATOM 629 N N . PRO A 1 85 ? -16.036 2.473 13.938 1.00 83.12 85 PRO A N 1
ATOM 630 C CA . PRO A 1 85 ? -15.778 3.803 14.496 1.00 83.12 85 PRO A CA 1
ATOM 631 C C . PRO A 1 85 ? -15.384 3.803 15.980 1.00 83.12 85 PRO A C 1
ATOM 633 O O . PRO A 1 85 ? -14.756 4.752 16.440 1.00 83.12 85 PRO A O 1
ATOM 636 N N . ALA A 1 86 ? -15.713 2.752 16.739 1.00 83.19 86 ALA A N 1
ATOM 637 C CA . ALA A 1 86 ? -15.348 2.651 18.155 1.00 83.19 86 ALA A CA 1
ATOM 638 C C . ALA A 1 86 ? -13.832 2.467 18.368 1.00 83.19 86 ALA A C 1
ATOM 640 O O . ALA A 1 86 ? -13.274 2.967 19.343 1.00 83.19 86 ALA A O 1
ATOM 641 N N . HIS A 1 87 ? -13.155 1.764 17.451 1.00 83.81 87 HIS A N 1
ATOM 642 C CA . HIS A 1 87 ? -11.729 1.434 17.557 1.00 83.81 87 HIS A CA 1
ATOM 643 C C . HIS A 1 87 ? -11.016 1.490 16.189 1.00 83.81 87 HIS A C 1
ATOM 645 O O . HIS A 1 87 ? -10.421 0.496 15.761 1.00 83.81 87 HIS A O 1
ATOM 651 N N . PRO A 1 88 ? -11.043 2.634 15.482 1.00 83.38 88 PRO A N 1
ATOM 652 C CA . PRO A 1 88 ? -10.614 2.718 14.086 1.00 83.38 88 PRO A CA 1
ATOM 653 C C . PRO A 1 88 ? -9.127 2.384 13.918 1.00 83.38 88 PRO A C 1
ATOM 655 O O . PRO A 1 88 ? -8.760 1.586 13.063 1.00 83.38 88 PRO A O 1
ATOM 658 N N . TYR A 1 89 ? -8.268 2.908 14.794 1.00 87.00 89 TYR A N 1
ATOM 659 C CA . TYR A 1 89 ? -6.821 2.693 14.707 1.00 87.00 89 TYR A CA 1
ATOM 660 C C . TYR A 1 89 ? -6.399 1.250 15.010 1.00 87.00 89 TYR A C 1
ATOM 662 O O . TYR A 1 89 ? -5.505 0.728 14.352 1.00 87.00 89 TYR A O 1
ATOM 670 N N . ALA A 1 90 ? -7.064 0.573 15.954 1.00 87.56 90 ALA A N 1
ATOM 671 C CA . ALA A 1 90 ? -6.760 -0.824 16.270 1.00 87.56 90 ALA A CA 1
ATOM 672 C C . ALA A 1 90 ? -7.116 -1.755 15.101 1.00 87.56 90 ALA A C 1
ATOM 674 O O . ALA A 1 90 ? -6.335 -2.637 14.758 1.00 87.56 90 ALA A O 1
ATOM 675 N N . ASN A 1 91 ? -8.262 -1.529 14.451 1.00 89.38 91 ASN A N 1
ATOM 676 C CA . ASN A 1 91 ? -8.660 -2.299 13.271 1.00 89.38 91 ASN A CA 1
ATOM 677 C C . ASN A 1 91 ? -7.751 -2.001 12.068 1.00 89.38 91 ASN A C 1
ATOM 679 O O . ASN A 1 91 ? -7.350 -2.926 11.368 1.00 89.38 91 ASN A O 1
ATOM 683 N N . ASN A 1 92 ? -7.345 -0.743 11.873 1.00 91.75 92 ASN A N 1
ATOM 684 C CA . ASN A 1 92 ? -6.423 -0.370 10.799 1.00 91.75 92 ASN A CA 1
ATOM 685 C C . ASN A 1 92 ? -5.027 -0.977 10.967 1.00 91.75 92 ASN A C 1
ATOM 687 O O . ASN A 1 92 ? -4.415 -1.341 9.969 1.00 91.75 92 ASN A O 1
ATOM 691 N N . LEU A 1 93 ? -4.533 -1.123 12.201 1.00 91.81 93 LEU A N 1
ATOM 692 C CA . LEU A 1 93 ? -3.276 -1.833 12.460 1.00 91.81 93 LEU A CA 1
ATOM 693 C C . LEU A 1 93 ? -3.364 -3.309 12.069 1.00 91.81 93 LEU A C 1
ATOM 695 O O . LEU A 1 93 ? -2.416 -3.837 11.497 1.00 91.81 93 LEU A O 1
ATOM 699 N N . VAL A 1 94 ? -4.501 -3.965 12.323 1.00 92.81 94 VAL A N 1
ATOM 700 C CA . VAL A 1 94 ? -4.708 -5.352 11.878 1.00 92.81 94 VAL A CA 1
ATOM 701 C C . VAL A 1 94 ? -4.743 -5.430 10.355 1.00 92.81 94 VAL A C 1
ATOM 703 O O . VAL A 1 94 ? -4.092 -6.298 9.785 1.00 92.81 94 VAL A O 1
ATOM 706 N N . VAL A 1 95 ? -5.439 -4.507 9.685 1.00 92.75 95 VAL A N 1
ATOM 707 C CA . VAL A 1 95 ? -5.450 -4.441 8.214 1.00 92.75 95 VAL A CA 1
ATOM 708 C C . VAL A 1 95 ? -4.041 -4.237 7.664 1.00 92.75 95 VAL A C 1
ATOM 710 O O . VAL A 1 95 ? -3.630 -4.992 6.791 1.00 92.75 95 VAL A O 1
ATOM 713 N N . ALA A 1 96 ? -3.278 -3.286 8.206 1.00 92.38 96 ALA A N 1
ATOM 714 C CA . ALA A 1 96 ? -1.898 -3.056 7.794 1.00 92.38 96 ALA A CA 1
ATOM 715 C C . ALA A 1 96 ? -1.026 -4.300 8.005 1.00 92.38 96 ALA A C 1
ATOM 717 O O . ALA A 1 96 ? -0.307 -4.699 7.099 1.00 92.38 96 ALA A O 1
ATOM 718 N N . GLY A 1 97 ? -1.141 -4.958 9.164 1.00 92.75 97 GLY A N 1
ATOM 719 C CA . GLY A 1 97 ? -0.417 -6.195 9.450 1.00 92.75 97 GLY A CA 1
ATOM 720 C C . GLY A 1 97 ? -0.755 -7.323 8.472 1.00 92.75 97 GLY A C 1
ATOM 721 O O . GLY A 1 97 ? 0.147 -8.003 7.991 1.00 92.75 97 GLY A O 1
ATOM 722 N N . LEU A 1 98 ? -2.036 -7.490 8.127 1.00 92.94 98 LEU A N 1
ATOM 723 C CA . LEU A 1 98 ? -2.476 -8.477 7.140 1.00 92.94 98 LEU A CA 1
ATOM 724 C C . LEU A 1 98 ? -1.954 -8.153 5.736 1.00 92.94 98 LEU A C 1
ATOM 726 O O . LEU A 1 98 ? -1.468 -9.050 5.057 1.00 92.94 98 LEU A O 1
ATOM 730 N N . LEU A 1 99 ? -2.011 -6.889 5.308 1.00 90.88 99 LEU A N 1
ATOM 731 C CA . LEU A 1 99 ? -1.497 -6.467 4.000 1.00 90.88 99 LEU A CA 1
ATOM 732 C C . LEU A 1 99 ? 0.019 -6.654 3.897 1.00 90.88 99 LEU A C 1
ATOM 734 O O . LEU A 1 99 ? 0.495 -7.188 2.899 1.00 90.88 99 LEU A O 1
ATOM 738 N N . THR A 1 100 ? 0.766 -6.305 4.946 1.00 89.50 100 THR A N 1
ATOM 739 C CA . THR A 1 100 ? 2.209 -6.559 5.021 1.00 89.50 100 THR A CA 1
ATOM 740 C C . THR A 1 100 ? 2.510 -8.056 4.952 1.00 89.50 100 THR A C 1
ATOM 742 O O . THR A 1 100 ? 3.365 -8.471 4.175 1.00 89.50 100 THR A O 1
ATOM 745 N N . ALA A 1 101 ? 1.785 -8.889 5.709 1.00 89.56 101 ALA A N 1
ATOM 746 C CA . ALA A 1 101 ? 1.974 -10.339 5.681 1.00 89.56 101 ALA A CA 1
ATOM 747 C C . ALA A 1 101 ? 1.683 -10.937 4.294 1.00 89.56 101 ALA A C 1
ATOM 749 O O . ALA A 1 101 ? 2.424 -11.802 3.832 1.00 89.56 101 ALA A O 1
ATOM 750 N N . ILE A 1 102 ? 0.644 -10.449 3.610 1.00 88.38 102 ILE A N 1
ATOM 751 C CA . ILE A 1 102 ? 0.326 -10.843 2.232 1.00 88.38 102 ILE A CA 1
ATOM 752 C C . ILE A 1 102 ? 1.446 -10.414 1.278 1.00 88.38 102 ILE A C 1
ATOM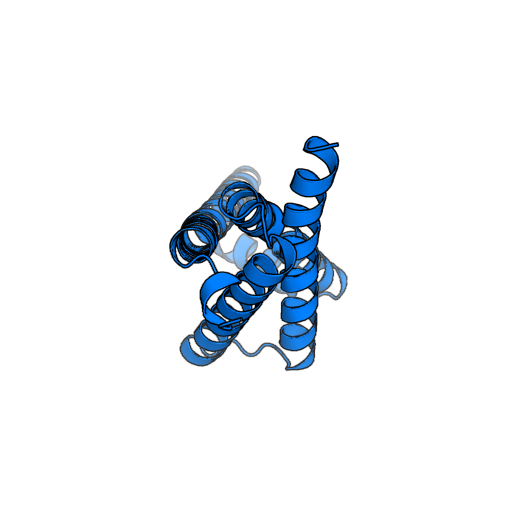 754 O O . ILE A 1 102 ? 1.873 -11.220 0.459 1.00 88.38 102 ILE A O 1
ATOM 758 N N . SER A 1 103 ? 1.955 -9.185 1.404 1.00 83.94 103 SER A N 1
ATOM 759 C CA . SER A 1 103 ? 3.059 -8.681 0.578 1.00 83.94 103 SER A CA 1
ATOM 760 C C . SER A 1 103 ? 4.322 -9.528 0.735 1.00 83.94 103 SER A C 1
ATOM 762 O O . SER A 1 103 ? 4.911 -9.924 -0.264 1.00 83.94 103 SER A O 1
ATOM 764 N N . ILE A 1 104 ? 4.710 -9.853 1.973 1.00 83.44 104 ILE A N 1
ATOM 765 C CA . ILE A 1 104 ? 5.874 -10.707 2.259 1.00 83.44 104 ILE A CA 1
ATOM 766 C C . ILE A 1 104 ? 5.639 -12.129 1.733 1.00 83.44 104 ILE A C 1
ATOM 768 O O . ILE A 1 104 ? 6.516 -12.717 1.107 1.00 83.44 104 ILE A O 1
ATOM 772 N N . GLY A 1 105 ? 4.441 -12.685 1.940 1.00 84.19 105 GLY A N 1
ATOM 773 C CA . GLY A 1 105 ? 4.082 -14.006 1.420 1.00 84.19 105 GLY A CA 1
ATOM 774 C C . GLY A 1 105 ? 4.148 -14.077 -0.108 1.00 84.19 105 GLY A C 1
ATOM 775 O O . GLY A 1 105 ? 4.644 -15.061 -0.654 1.00 84.19 105 GLY A O 1
ATOM 776 N N . LEU A 1 106 ? 3.707 -13.022 -0.798 1.00 81.19 106 LEU A N 1
ATOM 777 C CA . LEU A 1 106 ? 3.831 -12.894 -2.249 1.00 81.19 106 LEU A CA 1
ATOM 778 C C . LEU A 1 106 ? 5.292 -12.752 -2.681 1.00 81.19 106 LEU A C 1
ATOM 780 O O . LEU A 1 106 ? 5.693 -13.425 -3.625 1.00 81.19 106 LEU A O 1
ATOM 784 N N . ALA A 1 107 ? 6.092 -11.941 -1.988 1.00 79.50 107 ALA A N 1
ATOM 785 C CA . ALA A 1 107 ? 7.517 -11.776 -2.276 1.00 79.50 107 ALA A CA 1
ATOM 786 C C . ALA A 1 107 ? 8.270 -13.116 -2.208 1.00 79.50 107 ALA A C 1
ATOM 788 O O . ALA A 1 107 ? 8.951 -13.502 -3.159 1.00 79.50 107 ALA A O 1
ATOM 789 N N . ILE A 1 108 ? 8.052 -13.885 -1.136 1.00 80.38 108 ILE A N 1
ATOM 790 C CA . ILE A 1 108 ? 8.614 -15.232 -0.969 1.00 80.38 108 ILE A CA 1
ATOM 791 C C . ILE A 1 108 ? 8.091 -16.185 -2.054 1.00 80.38 108 ILE A C 1
ATOM 793 O O . ILE A 1 108 ? 8.872 -16.897 -2.680 1.00 80.38 108 ILE A O 1
ATOM 797 N N . GLY A 1 109 ? 6.776 -16.200 -2.297 1.00 78.75 109 GLY A N 1
ATOM 798 C CA . GLY A 1 109 ? 6.141 -17.119 -3.248 1.00 78.75 109 GLY A CA 1
ATOM 799 C C . GLY A 1 109 ? 6.503 -16.859 -4.714 1.00 78.75 109 GLY A C 1
ATOM 800 O O . GLY A 1 109 ? 6.494 -17.785 -5.520 1.00 78.75 109 GLY A O 1
ATOM 801 N N . THR A 1 110 ? 6.833 -15.613 -5.057 1.00 77.12 110 THR A N 1
ATOM 802 C CA . THR A 1 110 ? 7.257 -15.198 -6.407 1.00 77.12 110 THR A CA 1
ATOM 803 C C . THR A 1 110 ? 8.772 -15.186 -6.588 1.00 77.12 110 THR A C 1
ATOM 805 O O . THR A 1 110 ? 9.246 -14.989 -7.704 1.00 77.12 110 THR A O 1
ATOM 808 N N . GLY A 1 111 ? 9.535 -15.413 -5.514 1.00 71.81 111 GLY A N 1
ATOM 809 C CA . GLY A 1 111 ? 10.993 -15.335 -5.534 1.00 71.81 111 GLY A CA 1
ATOM 810 C C . GLY A 1 111 ? 11.515 -13.921 -5.794 1.00 71.81 111 GLY A C 1
ATOM 811 O O . GLY A 1 111 ? 12.591 -13.768 -6.368 1.00 71.81 111 GLY A O 1
ATOM 812 N N . SER A 1 112 ? 10.757 -12.883 -5.425 1.00 65.62 112 SER A N 1
ATOM 813 C CA . SER A 1 112 ? 11.173 -11.502 -5.655 1.00 65.62 112 SER A CA 1
ATOM 814 C C . SER A 1 112 ? 12.425 -11.200 -4.824 1.00 65.62 112 SER A C 1
ATOM 816 O O . SER A 1 112 ? 12.372 -11.253 -3.597 1.00 65.62 112 SER A O 1
ATOM 818 N N . GLY A 1 113 ? 13.547 -10.897 -5.478 1.00 64.38 113 GLY A N 1
ATOM 819 C CA . GLY A 1 113 ? 14.850 -10.669 -4.839 1.00 64.38 113 GLY A CA 1
ATOM 820 C C . GLY A 1 113 ? 14.997 -9.317 -4.134 1.00 64.38 113 GLY A C 1
ATOM 821 O O . GLY A 1 113 ? 16.084 -8.752 -4.164 1.00 64.38 113 GLY A O 1
ATOM 822 N N . TRP A 1 114 ? 13.922 -8.770 -3.561 1.00 73.62 114 TRP A N 1
ATOM 823 C CA . TRP A 1 114 ? 13.988 -7.507 -2.827 1.00 73.62 114 TRP A CA 1
ATOM 824 C C . TRP A 1 114 ? 14.732 -7.692 -1.504 1.00 73.62 114 TRP A C 1
ATOM 826 O O . TRP A 1 114 ? 14.561 -8.689 -0.803 1.00 73.62 114 TRP A O 1
ATOM 836 N N . ASP A 1 115 ? 15.558 -6.708 -1.160 1.00 80.31 115 ASP A N 1
ATOM 837 C CA . ASP A 1 115 ? 16.292 -6.704 0.098 1.00 80.31 115 ASP A CA 1
ATOM 838 C C . ASP A 1 115 ? 15.361 -6.533 1.307 1.00 80.31 115 ASP A C 1
ATOM 840 O O . ASP A 1 115 ? 14.365 -5.808 1.270 1.00 80.31 115 ASP A O 1
ATOM 844 N N . TRP A 1 116 ? 15.770 -7.087 2.449 1.00 80.50 116 TRP A N 1
ATOM 845 C CA . TRP A 1 116 ? 15.033 -7.009 3.719 1.00 80.50 116 TRP A CA 1
ATOM 846 C C . TRP A 1 116 ? 14.698 -5.573 4.170 1.00 80.50 116 TRP A C 1
ATOM 848 O O . TRP A 1 116 ? 13.713 -5.351 4.878 1.00 80.50 116 TRP A O 1
ATOM 858 N N . TRP A 1 117 ? 15.518 -4.583 3.794 1.00 82.00 117 TRP A N 1
ATOM 859 C CA . TRP A 1 117 ? 15.273 -3.183 4.144 1.00 82.00 117 TRP A CA 1
ATOM 860 C C . TRP A 1 117 ? 14.056 -2.630 3.393 1.00 82.00 117 TRP A C 1
ATOM 862 O O . TRP A 1 117 ? 13.319 -1.810 3.947 1.00 82.00 117 TRP A O 1
ATOM 872 N N . PHE A 1 118 ? 13.827 -3.094 2.159 1.00 83.81 118 PHE A N 1
ATOM 873 C CA . PHE A 1 118 ? 12.687 -2.697 1.344 1.00 83.81 118 PHE A CA 1
ATOM 874 C C . PHE A 1 118 ? 11.395 -3.240 1.950 1.00 83.81 118 PHE A C 1
ATOM 876 O O . PHE A 1 118 ? 10.433 -2.490 2.104 1.00 83.81 118 PHE A O 1
ATOM 883 N N . ASP A 1 119 ? 11.396 -4.496 2.402 1.00 83.06 119 ASP A N 1
ATOM 884 C CA . ASP A 1 119 ? 10.257 -5.096 3.104 1.00 83.06 119 ASP A CA 1
ATOM 885 C C . ASP A 1 119 ? 9.910 -4.339 4.391 1.00 83.06 119 ASP A C 1
ATOM 887 O O . ASP A 1 119 ? 8.737 -4.066 4.673 1.00 83.06 119 ASP A O 1
ATOM 891 N N . LEU A 1 120 ? 10.929 -3.942 5.161 1.00 85.81 120 LEU A N 1
ATOM 892 C CA . LEU A 1 120 ? 10.741 -3.154 6.378 1.00 85.81 120 LEU A CA 1
ATOM 893 C C . LEU A 1 120 ? 10.159 -1.767 6.068 1.00 85.81 120 LEU A C 1
ATOM 895 O O . LEU A 1 120 ? 9.230 -1.314 6.743 1.00 85.81 120 LEU A O 1
ATOM 899 N N . ALA A 1 121 ? 10.682 -1.100 5.037 1.00 89.19 121 ALA A N 1
ATOM 900 C CA . ALA A 1 121 ? 10.169 0.188 4.591 1.00 89.19 121 ALA A CA 1
ATOM 901 C C . ALA A 1 121 ? 8.720 0.061 4.101 1.00 89.19 121 ALA A C 1
ATOM 903 O O . ALA A 1 121 ? 7.856 0.833 4.515 1.00 89.19 121 ALA A O 1
ATOM 904 N N . ASN A 1 122 ? 8.420 -0.953 3.291 1.00 87.75 122 ASN A N 1
ATOM 905 C CA . ASN A 1 122 ? 7.081 -1.232 2.787 1.00 87.75 122 ASN A CA 1
ATOM 906 C C . ASN A 1 122 ? 6.078 -1.456 3.930 1.00 87.75 122 ASN A C 1
ATOM 908 O O . ASN A 1 122 ? 4.989 -0.876 3.927 1.00 87.75 122 ASN A O 1
ATOM 912 N N . ALA A 1 123 ? 6.462 -2.218 4.959 1.00 89.06 123 ALA A N 1
ATOM 913 C CA . ALA A 1 123 ? 5.646 -2.401 6.156 1.00 89.06 123 ALA A CA 1
ATOM 914 C C . ALA A 1 123 ? 5.349 -1.062 6.853 1.00 89.06 123 ALA A C 1
ATOM 916 O O . ALA A 1 123 ? 4.201 -0.785 7.211 1.00 89.06 123 ALA A O 1
ATOM 917 N N . PHE A 1 124 ? 6.363 -0.206 7.004 1.00 93.00 124 PHE A N 1
ATOM 918 C CA . PHE A 1 124 ? 6.205 1.118 7.603 1.00 93.00 124 PHE A CA 1
ATOM 919 C C . PHE A 1 124 ? 5.242 2.004 6.797 1.00 93.00 124 PHE A C 1
ATOM 921 O O . PHE A 1 124 ? 4.302 2.567 7.365 1.00 93.00 124 PHE A O 1
ATOM 928 N N . PHE A 1 125 ? 5.418 2.088 5.475 1.00 93.00 125 PHE A N 1
ATOM 929 C CA . PHE A 1 125 ? 4.550 2.878 4.596 1.00 93.00 125 PHE A CA 1
ATOM 930 C C . PHE A 1 125 ? 3.116 2.333 4.538 1.00 93.00 125 PHE A C 1
ATOM 932 O O . PHE A 1 125 ? 2.165 3.118 4.540 1.00 93.00 125 PHE A O 1
ATOM 939 N N . THR A 1 126 ? 2.937 1.011 4.578 1.00 92.38 126 THR A N 1
ATOM 940 C CA . THR A 1 126 ? 1.621 0.354 4.646 1.00 92.38 126 THR A CA 1
ATOM 941 C C . THR A 1 126 ? 0.879 0.726 5.930 1.00 92.38 126 THR A C 1
ATOM 943 O O . THR A 1 126 ? -0.294 1.119 5.892 1.00 92.38 126 THR A O 1
ATOM 946 N N . VAL A 1 127 ? 1.566 0.662 7.077 1.00 93.50 127 VAL A N 1
ATOM 947 C CA . VAL A 1 127 ? 1.013 1.074 8.375 1.00 93.50 127 VAL A CA 1
ATOM 948 C C . VAL A 1 127 ? 0.666 2.559 8.365 1.00 93.50 127 VAL A C 1
ATOM 950 O O . VAL A 1 127 ? -0.449 2.920 8.746 1.00 93.50 127 VAL A O 1
ATOM 953 N N . ALA A 1 128 ? 1.575 3.414 7.892 1.00 94.00 128 ALA A N 1
ATOM 954 C CA . ALA A 1 128 ? 1.355 4.854 7.813 1.00 94.00 128 ALA A CA 1
ATOM 955 C C . ALA A 1 128 ? 0.144 5.203 6.929 1.00 94.00 128 ALA A C 1
ATOM 957 O O . ALA A 1 128 ? -0.707 5.995 7.338 1.00 94.00 128 ALA A O 1
ATOM 958 N N . GLY A 1 129 ? 0.014 4.564 5.764 1.00 93.06 129 GLY A N 1
ATOM 959 C CA . GLY A 1 129 ? -1.115 4.739 4.851 1.00 93.06 129 GLY A CA 1
ATOM 960 C C . GLY A 1 129 ? -2.449 4.322 5.470 1.00 93.06 129 GLY A C 1
ATOM 961 O O . GLY A 1 129 ? -3.395 5.114 5.512 1.00 93.06 129 GLY A O 1
ATOM 962 N N . CYS A 1 130 ? -2.519 3.112 6.035 1.00 93.69 130 CYS A N 1
ATOM 963 C CA . CYS A 1 130 ? -3.721 2.624 6.718 1.00 93.69 130 CYS A CA 1
ATOM 964 C C . CYS A 1 130 ? -4.100 3.516 7.911 1.00 93.69 130 CYS A C 1
ATOM 966 O O . CYS A 1 130 ? -5.277 3.819 8.138 1.00 93.69 130 CYS A O 1
ATOM 968 N N . TRP A 1 131 ? -3.110 3.962 8.684 1.00 93.81 131 TRP A N 1
ATOM 969 C CA . TRP A 1 131 ? -3.323 4.865 9.809 1.00 93.81 131 TRP A CA 1
ATOM 970 C C . TRP A 1 131 ? -3.882 6.212 9.351 1.00 93.81 131 TRP A C 1
ATOM 972 O O . TRP A 1 131 ? -4.880 6.687 9.898 1.00 93.81 131 TRP A O 1
ATOM 982 N N . PHE A 1 132 ? -3.285 6.805 8.314 1.00 94.38 132 PHE A N 1
ATOM 983 C CA . PHE A 1 132 ? -3.733 8.071 7.745 1.00 94.38 132 PHE A CA 1
ATOM 984 C C . PHE A 1 132 ? -5.166 7.982 7.202 1.00 94.38 132 PHE A C 1
ATOM 986 O O . PHE A 1 132 ? -5.981 8.868 7.462 1.00 94.38 132 PHE A O 1
ATOM 993 N N . GLY A 1 133 ? -5.525 6.871 6.551 1.00 91.62 133 GLY A N 1
ATOM 994 C CA . GLY A 1 133 ? -6.906 6.587 6.154 1.00 91.62 133 GLY A CA 1
ATOM 995 C C . GLY A 1 133 ? -7.888 6.635 7.328 1.00 91.62 133 GLY A C 1
ATOM 996 O O . GLY A 1 133 ? -8.944 7.261 7.234 1.00 91.62 133 GLY A O 1
ATOM 997 N N . GLY A 1 134 ? -7.517 6.048 8.470 1.00 90.88 134 GLY A N 1
ATOM 998 C CA . GLY A 1 134 ? -8.328 6.110 9.691 1.00 90.88 134 GLY A CA 1
ATOM 999 C C . GLY A 1 134 ? -8.412 7.506 10.298 1.00 90.88 134 GLY A C 1
ATOM 1000 O O . GLY A 1 134 ? -9.481 7.945 10.727 1.00 90.88 134 GLY A O 1
ATOM 1001 N N . TRP A 1 135 ? -7.305 8.243 10.272 1.00 92.50 135 TRP A N 1
ATOM 1002 C CA . TRP A 1 135 ? -7.250 9.626 10.732 1.00 92.50 135 TRP A CA 1
ATOM 1003 C C . TRP A 1 135 ? -8.171 10.556 9.928 1.00 92.50 135 TRP A C 1
ATOM 1005 O O . TRP A 1 135 ? -8.842 11.406 10.516 1.00 92.50 135 TRP A O 1
ATOM 1015 N N . LEU A 1 136 ? -8.283 10.361 8.607 1.00 91.75 136 LEU A N 1
ATOM 1016 C CA . LEU A 1 136 ? -9.209 11.123 7.757 1.00 91.75 136 LEU A CA 1
ATOM 1017 C C . LEU A 1 136 ? -10.673 10.943 8.186 1.00 91.75 136 LEU A C 1
ATOM 1019 O O . LEU A 1 136 ? -11.457 11.890 8.127 1.00 91.75 136 LEU A O 1
ATOM 1023 N N . VAL A 1 137 ? -11.049 9.743 8.638 1.00 89.69 137 VAL A N 1
ATOM 1024 C CA . VAL A 1 137 ? -12.392 9.472 9.175 1.00 89.69 137 VAL A CA 1
ATOM 1025 C C . VAL A 1 137 ? -12.570 10.139 10.534 1.00 89.69 137 VAL A C 1
ATOM 1027 O O . VAL A 1 137 ? -13.560 10.836 10.746 1.00 89.69 137 VAL A O 1
ATOM 1030 N N . ALA A 1 138 ? -11.590 9.990 11.429 1.00 84.12 138 ALA A N 1
ATOM 1031 C CA . ALA A 1 138 ? -11.630 10.576 12.767 1.00 84.12 138 ALA A CA 1
ATOM 1032 C C . ALA A 1 1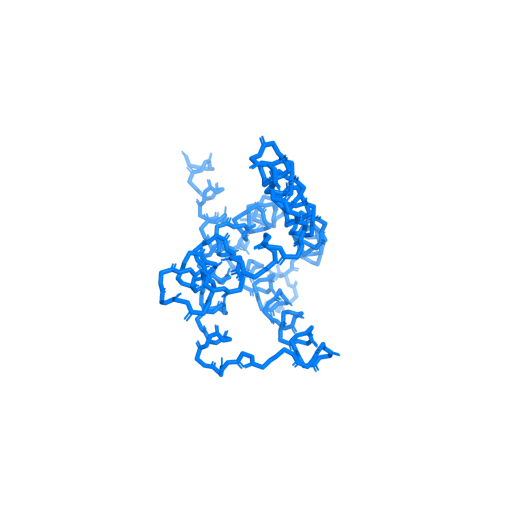38 ? -11.724 12.114 12.747 1.00 84.12 138 ALA A C 1
ATOM 1034 O O . ALA A 1 138 ? -12.324 12.700 13.646 1.00 84.12 138 ALA A O 1
ATOM 1035 N N . ARG A 1 139 ? -11.167 12.769 11.719 1.00 84.25 139 ARG A N 1
ATOM 1036 C CA . ARG A 1 139 ? -11.298 14.218 11.509 1.00 84.25 139 ARG A CA 1
ATOM 1037 C C . ARG A 1 139 ? -12.653 14.661 10.964 1.00 84.25 139 ARG A C 1
ATOM 1039 O O . ARG A 1 139 ? -13.038 15.783 11.238 1.00 84.25 139 ARG A O 1
ATOM 1046 N N . ARG A 1 140 ? -13.354 13.824 10.193 1.00 75.94 140 ARG A N 1
ATOM 1047 C CA . ARG A 1 140 ? -14.685 14.150 9.643 1.00 75.94 140 ARG A CA 1
ATOM 1048 C C . ARG A 1 140 ? -15.831 13.908 10.628 1.00 75.94 140 ARG A C 1
ATOM 1050 O O . ARG A 1 140 ? -16.940 14.356 10.374 1.00 75.94 140 ARG A O 1
ATOM 1057 N N . GLY A 1 141 ? -15.582 13.147 11.693 1.00 58.06 141 GLY A N 1
ATOM 1058 C CA . GLY A 1 141 ? -16.545 12.889 12.769 1.00 58.06 141 GLY A CA 1
ATOM 1059 C C . GLY A 1 141 ? -16.492 13.895 13.925 1.00 58.06 141 GLY A C 1
ATOM 1060 O O . GLY A 1 141 ? -17.118 13.642 14.950 1.00 58.06 141 GLY A O 1
ATOM 1061 N N . ARG A 1 142 ? -15.719 14.978 13.788 1.00 47.97 142 ARG A N 1
ATOM 1062 C CA . ARG A 1 142 ? -15.660 16.137 14.691 1.00 47.97 142 ARG A CA 1
ATOM 1063 C C . ARG A 1 142 ? -16.089 17.373 13.918 1.00 47.97 142 ARG A C 1
ATOM 1065 O O . ARG A 1 142 ? -16.663 18.267 14.566 1.00 47.97 142 ARG A O 1
#

Sequence (142 aa):
MSFVHRFSFKAILAGVVLMLVLLPAIAYGLWYLASWWFQAQGGGDAQMAQAVTEFLDGNLGTLALLLVGGAMCIPGGYVTARLAPAHPYANNLVVAGLLTAISIGLAIGTGSGWDWWFDLANAFFTVAGCWFGGWLVARRGR

Foldseek 3Di:
DDPVVQEDPVLLVVLLVCLVVQVVVVVVVVLVVLQVVCVVVVHHSVVSVVVLVVLCVDPNSLVVCLQVLLQSLLQSLQSSCVVRVVNSLVSLLVSLVVVLVVVVVVCVVVVPPDDPVSSVSSSVSNSNNSNVSNVVVVVVVD